Protein AF-A0A923TXY0-F1 (afdb_monomer)

Solvent-accessible surface area (backbone atoms only — not comparable to full-atom values): 2523 Å² total; per-residue (Å²): 105,51,48,70,57,54,35,51,52,31,49,51,50,21,54,53,30,57,74,68,70,42,64,65,70,56,28,50,50,32,50,54,48,30,61,51,44,78,67,50,89,64,65,85,98

Mean predicted aligned error: 3.88 Å

Structure (mmCIF, N/CA/C/O backbone):
data_AF-A0A923TXY0-F1
#
_entry.id   AF-A0A923TXY0-F1
#
loop_
_atom_site.group_PDB
_atom_site.id
_atom_site.type_symbol
_atom_site.label_atom_id
_atom_site.label_alt_id
_atom_site.label_comp_id
_atom_site.label_asym_id
_atom_site.label_entity_id
_atom_site.label_seq_id
_atom_site.pdbx_PDB_ins_code
_atom_site.Cartn_x
_atom_site.Cartn_y
_atom_site.Cartn_z
_atom_site.occupancy
_atom_site.B_iso_or_equiv
_atom_site.auth_seq_id
_atom_site.auth_comp_id
_atom_site.auth_asym_id
_atom_site.auth_atom_id
_atom_site.pdbx_PDB_model_num
ATOM 1 N N . MET A 1 1 ? -15.769 6.469 6.569 1.00 64.62 1 MET A N 1
ATOM 2 C CA . MET A 1 1 ? -14.855 5.363 6.188 1.00 64.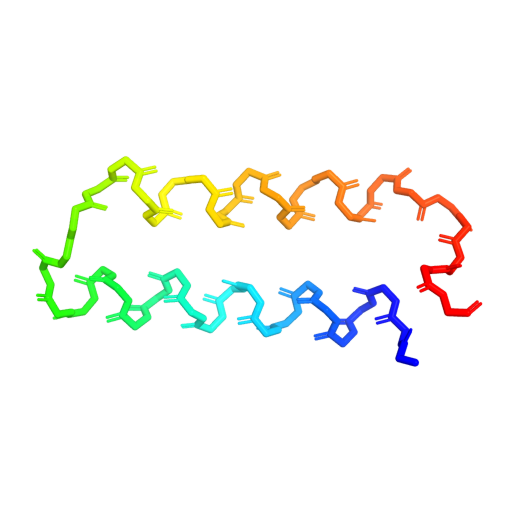62 1 MET A CA 1
ATOM 3 C C . MET A 1 1 ? -13.874 5.184 7.327 1.00 64.62 1 MET A C 1
ATOM 5 O O . MET A 1 1 ? -13.302 6.173 7.747 1.00 64.62 1 MET A O 1
ATOM 9 N N . THR A 1 2 ? -13.691 3.981 7.853 1.00 87.25 2 THR A N 1
ATOM 10 C CA . THR A 1 2 ? -12.727 3.748 8.945 1.00 87.25 2 THR A CA 1
ATOM 11 C C . THR A 1 2 ? -11.298 3.671 8.408 1.00 87.25 2 THR A C 1
ATOM 13 O O . THR A 1 2 ? -11.088 3.242 7.267 1.00 87.25 2 THR A O 1
ATOM 16 N N . ASN A 1 3 ? -10.296 3.985 9.234 1.00 87.00 3 ASN A N 1
ATOM 17 C CA . ASN A 1 3 ? -8.880 3.823 8.857 1.00 87.00 3 ASN A CA 1
ATOM 18 C C . ASN A 1 3 ? -8.575 2.400 8.351 1.00 87.00 3 ASN A C 1
ATOM 20 O O . ASN A 1 3 ? -7.839 2.207 7.385 1.00 87.00 3 ASN A O 1
ATOM 24 N N . ARG A 1 4 ? -9.244 1.389 8.921 1.00 88.38 4 ARG A N 1
ATOM 25 C CA . ARG A 1 4 ? -9.144 -0.012 8.487 1.00 88.38 4 ARG A CA 1
ATOM 26 C C . ARG A 1 4 ? -9.651 -0.245 7.062 1.00 88.38 4 ARG A C 1
ATOM 28 O O . ARG A 1 4 ? -9.078 -1.066 6.344 1.00 88.38 4 ARG A O 1
ATOM 35 N N . GLU A 1 5 ? -10.736 0.410 6.660 1.00 90.69 5 GLU A N 1
ATOM 36 C CA . GLU A 1 5 ? -11.270 0.309 5.296 1.00 90.69 5 GLU A CA 1
ATOM 37 C C . GLU A 1 5 ? -10.319 0.959 4.288 1.00 90.69 5 GLU A C 1
ATOM 39 O O . GLU A 1 5 ? -10.032 0.360 3.253 1.00 90.69 5 GLU A O 1
ATOM 44 N N . ILE A 1 6 ? -9.754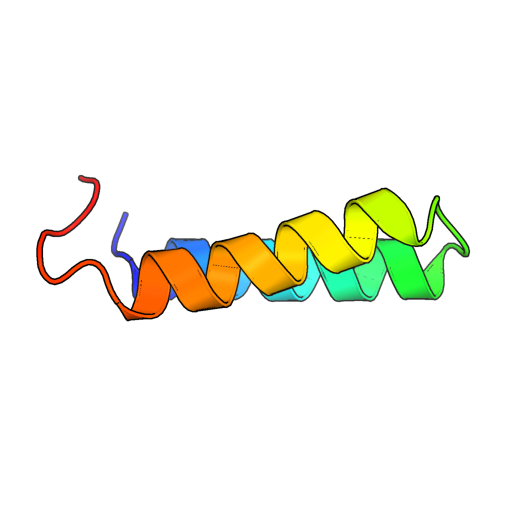 2.123 4.625 1.00 90.75 6 ILE A N 1
ATOM 45 C CA . ILE A 1 6 ? -8.781 2.825 3.776 1.00 90.75 6 ILE A CA 1
ATOM 46 C C . ILE A 1 6 ? -7.500 1.987 3.623 1.00 90.75 6 ILE A C 1
ATOM 48 O O . ILE A 1 6 ? -7.064 1.740 2.496 1.00 90.75 6 ILE A O 1
ATOM 52 N N . SER A 1 7 ? -6.951 1.450 4.722 1.00 92.25 7 SER A N 1
ATOM 53 C CA . SER A 1 7 ? -5.777 0.561 4.687 1.00 92.25 7 SER A CA 1
ATOM 54 C C . SER A 1 7 ? -6.011 -0.676 3.811 1.00 92.25 7 SER A C 1
ATOM 56 O O . SER A 1 7 ? -5.120 -1.089 3.070 1.00 92.25 7 SER A O 1
ATOM 58 N N . LYS A 1 8 ? -7.210 -1.279 3.844 1.00 93.88 8 LYS A N 1
ATOM 59 C CA . LYS A 1 8 ? -7.545 -2.418 2.967 1.00 93.88 8 LYS A CA 1
ATOM 60 C C . LYS A 1 8 ? -7.562 -2.029 1.491 1.00 93.88 8 LYS A C 1
ATOM 62 O O . LYS A 1 8 ? -7.028 -2.776 0.674 1.00 93.88 8 LYS A O 1
ATOM 67 N N . MET A 1 9 ? -8.145 -0.878 1.157 1.00 94.94 9 MET A N 1
ATOM 68 C CA . MET A 1 9 ? -8.189 -0.392 -0.223 1.00 94.94 9 MET A CA 1
ATOM 69 C C . MET A 1 9 ? -6.786 -0.112 -0.761 1.00 94.94 9 MET A C 1
ATOM 71 O O . MET A 1 9 ? -6.467 -0.541 -1.863 1.00 94.94 9 MET A O 1
ATOM 75 N N . PHE A 1 10 ? -5.917 0.530 0.023 1.00 95.00 10 PHE A N 1
ATOM 76 C CA . PHE A 1 10 ? -4.544 0.806 -0.407 1.00 95.00 10 PHE A CA 1
ATOM 77 C C . PHE A 1 10 ? -3.701 -0.460 -0.570 1.00 95.00 10 PHE A C 1
ATOM 79 O O . PHE A 1 10 ? -2.957 -0.550 -1.545 1.00 95.00 10 PHE A O 1
ATOM 86 N N . LYS A 1 11 ? -3.868 -1.466 0.303 1.00 95.31 11 LYS A N 1
ATOM 87 C CA . LYS A 1 11 ? -3.237 -2.785 0.112 1.00 95.31 11 LYS A CA 1
ATOM 88 C C . LYS A 1 11 ? -3.684 -3.438 -1.195 1.00 95.31 11 LYS A C 1
ATOM 90 O O . LYS A 1 11 ? -2.843 -3.896 -1.958 1.00 95.31 11 LYS A O 1
ATOM 95 N N . LEU A 1 12 ? -4.992 -3.446 -1.471 1.00 96.50 12 LEU A N 1
ATOM 96 C CA . LEU A 1 12 ? -5.527 -4.011 -2.712 1.00 96.50 12 LEU A CA 1
ATOM 97 C C . LEU A 1 12 ? -4.970 -3.284 -3.941 1.00 96.50 12 LEU A C 1
ATOM 99 O O . LEU A 1 12 ? -4.521 -3.935 -4.880 1.00 96.50 12 LEU A O 1
ATOM 103 N N .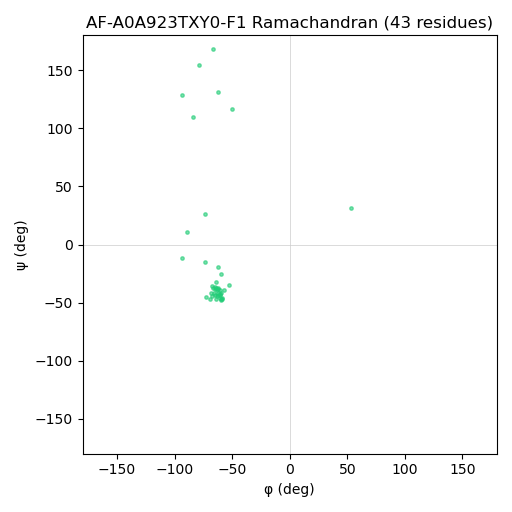 THR A 1 13 ? -4.952 -1.951 -3.921 1.00 95.62 13 THR A N 1
ATOM 104 C CA . THR A 1 13 ? -4.384 -1.149 -5.008 1.00 95.62 13 THR A CA 1
ATOM 105 C C . THR A 1 13 ? -2.906 -1.467 -5.217 1.00 95.62 13 THR A C 1
ATOM 107 O O . THR A 1 13 ? -2.514 -1.724 -6.348 1.00 95.62 13 THR A O 1
ATOM 110 N N . ALA A 1 14 ? -2.094 -1.526 -4.157 1.00 95.69 14 ALA A N 1
ATOM 111 C CA . ALA A 1 14 ? -0.676 -1.870 -4.272 1.00 95.69 14 ALA A CA 1
ATOM 112 C C . ALA A 1 14 ? -0.469 -3.256 -4.907 1.00 95.69 14 ALA A C 1
ATOM 114 O O . ALA A 1 14 ? 0.3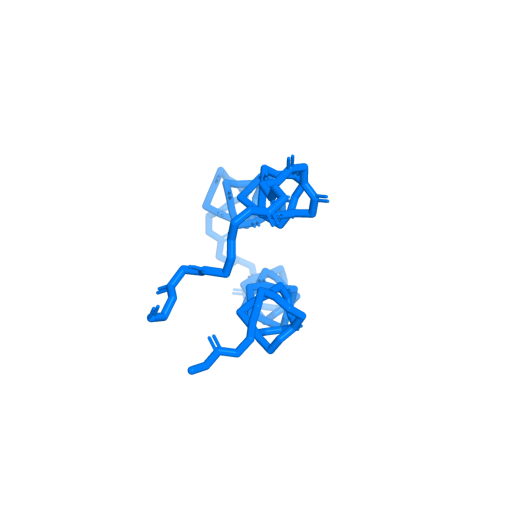09 -3.378 -5.851 1.00 95.69 14 ALA A O 1
ATOM 115 N N . SER A 1 15 ? -1.224 -4.271 -4.467 1.00 95.69 15 SER A N 1
ATOM 116 C CA . SER A 1 15 ? -1.158 -5.623 -5.040 1.00 95.69 15 SER A CA 1
ATOM 117 C C . SER A 1 15 ? -1.598 -5.674 -6.505 1.00 95.69 15 SER A C 1
ATOM 119 O O . SER A 1 15 ? -1.001 -6.393 -7.299 1.00 95.69 15 SER A O 1
ATOM 121 N N . LEU A 1 16 ? -2.618 -4.903 -6.892 1.00 97.06 16 LEU A N 1
ATOM 122 C CA . LEU A 1 16 ? -3.047 -4.803 -8.291 1.00 97.06 16 LEU A CA 1
ATOM 123 C C . LEU A 1 16 ? -2.004 -4.104 -9.166 1.00 97.06 16 LEU A C 1
ATOM 125 O O . LEU A 1 16 ? -1.835 -4.469 -10.324 1.00 97.06 16 LEU A O 1
ATOM 129 N N . MET A 1 17 ? -1.309 -3.103 -8.628 1.00 95.62 17 MET A N 1
ATOM 130 C CA . MET A 1 17 ? -0.222 -2.430 -9.337 1.00 95.62 17 MET A CA 1
ATOM 131 C C . MET A 1 17 ? 0.971 -3.364 -9.540 1.00 95.62 17 MET A C 1
ATOM 133 O O . MET A 1 17 ? 1.501 -3.437 -10.641 1.00 95.62 17 MET A O 1
ATOM 137 N N . GLU A 1 18 ? 1.353 -4.118 -8.508 1.00 93.81 18 GLU A N 1
ATOM 138 C CA . GLU A 1 18 ? 2.401 -5.139 -8.620 1.00 93.81 18 GLU A CA 1
ATOM 139 C 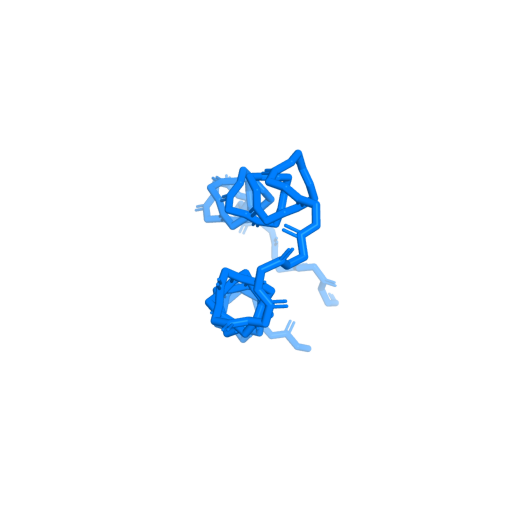C . GLU A 1 18 ? 2.029 -6.222 -9.642 1.00 93.81 18 GLU A C 1
ATOM 141 O O . GLU A 1 18 ? 2.863 -6.591 -10.464 1.00 93.81 18 GLU A O 1
ATOM 146 N N . LEU A 1 19 ? 0.770 -6.679 -9.649 1.00 96.38 19 LEU A N 1
ATOM 147 C CA . LEU A 1 19 ? 0.279 -7.681 -10.601 1.00 96.38 19 LEU A CA 1
ATOM 148 C C . LEU A 1 19 ? 0.335 -7.204 -12.059 1.00 96.38 19 LEU A C 1
ATOM 150 O O . LEU A 1 19 ? 0.610 -8.001 -12.951 1.00 96.38 19 LEU A O 1
ATOM 154 N N . HIS A 1 20 ? 0.055 -5.926 -12.308 1.00 96.50 20 HIS A N 1
ATOM 155 C CA . HIS A 1 20 ? 0.078 -5.345 -13.653 1.00 96.50 20 HIS A CA 1
ATOM 156 C C . HIS A 1 20 ? 1.452 -4.788 -14.058 1.00 96.50 20 HIS A C 1
ATOM 158 O O . HIS A 1 20 ? 1.534 -4.087 -15.063 1.00 96.50 20 HIS A O 1
ATOM 164 N N . GLU A 1 21 ? 2.510 -5.065 -13.285 1.00 93.62 21 GLU A N 1
ATOM 165 C CA . GLU A 1 21 ? 3.867 -4.540 -13.515 1.00 93.62 21 GLU A CA 1
ATOM 166 C C . GLU A 1 21 ? 3.909 -3.003 -13.636 1.00 93.62 21 GLU A C 1
ATOM 168 O O . GLU A 1 21 ? 4.735 -2.416 -14.339 1.00 93.62 21 GLU A O 1
ATOM 173 N N . GLU A 1 22 ? 3.006 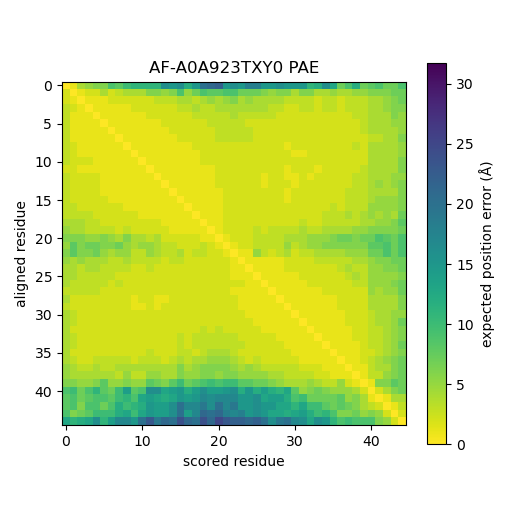-2.327 -12.921 1.00 93.19 22 GLU A N 1
ATOM 174 C CA . GLU A 1 22 ? 2.988 -0.873 -12.823 1.00 93.1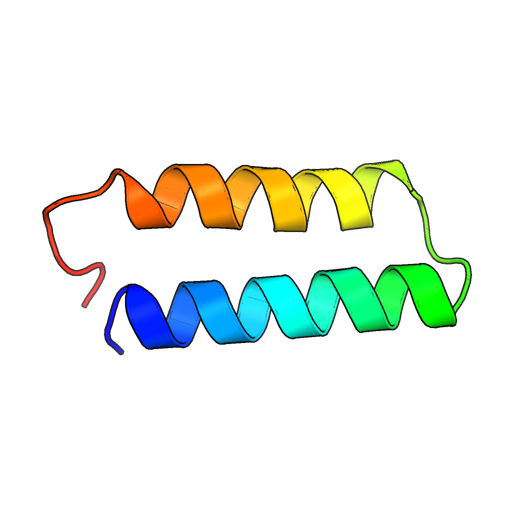9 22 GLU A CA 1
ATOM 175 C C . GLU A 1 22 ? 4.216 -0.354 -12.072 1.00 93.19 22 GLU A C 1
ATOM 177 O O . GLU A 1 22 ? 4.948 -1.090 -11.409 1.00 93.19 22 GLU A O 1
ATOM 182 N N . ASN A 1 23 ? 4.428 0.962 -12.144 1.00 92.44 23 ASN A N 1
ATOM 183 C CA . ASN A 1 23 ? 5.607 1.597 -11.563 1.00 92.44 23 ASN A CA 1
ATOM 184 C C . ASN A 1 23 ? 5.835 1.172 -10.083 1.00 92.44 23 ASN A C 1
ATOM 186 O O . ASN A 1 23 ? 5.030 1.550 -9.220 1.00 92.44 23 ASN A O 1
ATOM 190 N N . PRO A 1 24 ? 6.961 0.498 -9.763 1.00 91.56 24 PRO A N 1
ATOM 191 C CA . PRO A 1 24 ? 7.262 0.011 -8.413 1.00 91.56 24 PRO A CA 1
ATOM 192 C C . PRO A 1 24 ? 7.342 1.114 -7.349 1.00 91.56 24 PRO A C 1
ATOM 194 O O . PRO A 1 24 ? 7.112 0.876 -6.165 1.00 91.56 24 PRO A O 1
ATOM 197 N N . PHE A 1 25 ? 7.648 2.351 -7.752 1.00 95.12 25 PHE A N 1
ATOM 198 C CA . PHE A 1 25 ? 7.632 3.501 -6.850 1.00 95.12 25 PHE A CA 1
ATOM 199 C C . PHE A 1 25 ? 6.217 3.799 -6.349 1.00 95.12 25 PHE A C 1
ATOM 201 O O . PHE A 1 25 ? 6.024 4.131 -5.180 1.00 95.12 25 PHE A O 1
ATOM 208 N N . LYS A 1 26 ? 5.212 3.653 -7.219 1.00 92.81 26 LYS A N 1
ATOM 209 C CA . LYS A 1 26 ? 3.818 3.903 -6.857 1.00 92.81 26 LYS A CA 1
ATOM 210 C C . LYS A 1 26 ? 3.274 2.791 -5.960 1.00 92.81 26 LYS A C 1
ATOM 212 O O . LYS A 1 26 ? 2.673 3.114 -4.941 1.00 92.81 26 LYS A O 1
ATOM 217 N N . SER A 1 27 ? 3.513 1.513 -6.278 1.00 93.38 27 SER A N 1
ATOM 218 C CA . SER A 1 27 ? 3.079 0.404 -5.408 1.00 93.38 27 SER A CA 1
ATOM 219 C C . SER A 1 27 ? 3.703 0.515 -4.013 1.00 93.38 27 SER A C 1
ATOM 221 O O . SER A 1 27 ? 3.001 0.400 -3.006 1.00 93.38 27 SER A O 1
ATOM 223 N N . LYS A 1 28 ? 4.993 0.874 -3.937 1.00 94.50 28 LYS A N 1
ATOM 224 C CA . LYS A 1 28 ? 5.662 1.178 -2.668 1.00 94.50 28 LYS A CA 1
ATOM 225 C C . LYS A 1 28 ? 5.010 2.351 -1.929 1.00 94.50 28 LYS A C 1
ATOM 227 O O . LYS A 1 28 ? 4.788 2.239 -0.730 1.00 94.50 28 LYS A O 1
ATOM 232 N N . ALA A 1 29 ? 4.662 3.439 -2.616 1.00 96.31 29 ALA A N 1
ATOM 233 C CA . ALA A 1 29 ? 3.998 4.584 -1.989 1.00 96.31 29 ALA A CA 1
ATOM 234 C C . ALA A 1 29 ? 2.635 4.215 -1.371 1.00 96.31 29 ALA A C 1
ATOM 236 O O . ALA A 1 29 ? 2.322 4.669 -0.272 1.00 96.31 29 ALA A O 1
ATOM 237 N N . TYR A 1 30 ? 1.848 3.352 -2.026 1.00 95.06 30 TYR A N 1
ATOM 238 C CA . TYR A 1 30 ? 0.598 2.838 -1.452 1.00 95.06 30 TYR A CA 1
ATOM 239 C C . TYR A 1 30 ? 0.844 1.961 -0.220 1.00 95.06 30 TYR A C 1
ATOM 241 O O . TYR A 1 30 ? 0.143 2.111 0.781 1.00 95.06 30 TYR A O 1
ATOM 249 N N . ASN A 1 31 ? 1.861 1.096 -0.254 1.00 93.56 31 ASN A N 1
ATOM 250 C CA . ASN A 1 31 ? 2.261 0.306 0.912 1.00 93.56 31 ASN A CA 1
ATOM 251 C C . ASN A 1 31 ? 2.725 1.203 2.077 1.00 93.56 31 ASN A C 1
ATOM 253 O O . ASN A 1 31 ? 2.297 1.006 3.211 1.00 93.56 31 ASN A O 1
ATOM 257 N N . ASP A 1 32 ? 3.528 2.235 1.809 1.00 95.31 32 ASP A N 1
ATOM 258 C CA . ASP A 1 32 ? 3.970 3.206 2.818 1.00 95.31 32 ASP A CA 1
ATOM 259 C C . ASP A 1 32 ? 2.775 3.981 3.420 1.00 95.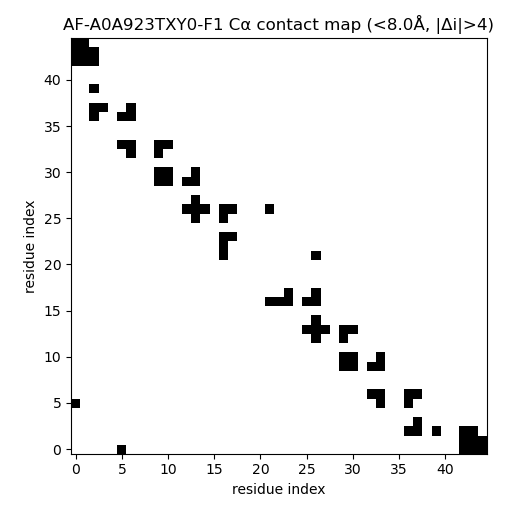31 32 ASP A C 1
ATOM 261 O O . ASP A 1 32 ? 2.719 4.202 4.633 1.00 95.31 32 ASP A O 1
ATOM 265 N N . ALA A 1 33 ? 1.772 4.331 2.605 1.00 93.94 33 ALA A N 1
ATOM 266 C CA . ALA A 1 33 ? 0.554 5.004 3.058 1.00 93.94 33 ALA A CA 1
ATOM 267 C C . ALA A 1 33 ? -0.294 4.138 4.007 1.00 93.94 33 ALA A C 1
ATOM 269 O O . ALA A 1 33 ? -0.843 4.654 4.977 1.00 93.94 33 ALA A O 1
ATOM 270 N N . VAL A 1 34 ? -0.355 2.822 3.786 1.00 92.94 34 VAL A N 1
ATOM 271 C CA . VAL A 1 34 ? -0.997 1.873 4.714 1.00 92.94 34 VAL A CA 1
ATOM 272 C C . VAL A 1 34 ? -0.337 1.929 6.093 1.00 92.94 34 VAL A C 1
ATOM 274 O O . VAL A 1 34 ? -1.031 2.041 7.101 1.00 92.94 34 VAL A O 1
ATOM 277 N N . PHE A 1 35 ? 1.000 1.903 6.151 1.00 91.31 35 PHE A N 1
ATOM 278 C CA . PHE A 1 35 ? 1.729 2.000 7.421 1.00 91.31 35 PHE A CA 1
ATOM 279 C C . PHE A 1 35 ? 1.512 3.342 8.124 1.00 91.31 35 PHE A C 1
ATOM 281 O O . PHE A 1 35 ? 1.551 3.402 9.353 1.00 91.31 35 PHE A O 1
ATOM 288 N N . ALA A 1 36 ? 1.322 4.420 7.362 1.00 92.12 36 ALA A N 1
ATOM 289 C CA . ALA A 1 36 ? 0.993 5.724 7.920 1.00 92.12 36 ALA A CA 1
ATOM 290 C C . ALA A 1 36 ? -0.423 5.733 8.513 1.00 92.12 36 ALA A C 1
ATOM 292 O O . ALA A 1 36 ? -0.586 6.154 9.654 1.00 92.12 36 ALA A O 1
ATOM 293 N N . ILE A 1 37 ? -1.422 5.215 7.791 1.00 89.81 37 ILE A N 1
ATOM 294 C CA . ILE A 1 37 ? -2.821 5.158 8.247 1.00 89.81 37 ILE A CA 1
ATOM 295 C C . ILE A 1 37 ? -2.964 4.306 9.507 1.00 89.81 37 ILE A C 1
ATOM 297 O O . ILE A 1 37 ? -3.639 4.721 10.445 1.00 89.81 37 ILE A O 1
ATOM 301 N N . ASP A 1 38 ? -2.271 3.168 9.578 1.00 85.19 38 ASP A N 1
ATOM 302 C CA . ASP A 1 38 ? -2.295 2.295 10.758 1.00 85.19 38 ASP A CA 1
ATOM 303 C C . ASP A 1 38 ? -1.741 2.989 12.026 1.00 85.19 38 ASP A C 1
ATOM 305 O O . ASP A 1 38 ? -2.030 2.557 13.142 1.00 85.19 38 ASP A O 1
ATOM 309 N N . LYS A 1 39 ? -0.965 4.076 11.881 1.00 87.31 39 LYS A N 1
ATOM 310 C CA . LYS A 1 39 ? -0.432 4.884 12.996 1.00 87.31 39 LYS A CA 1
ATOM 311 C C . LYS A 1 39 ? -1.307 6.081 13.368 1.00 87.31 39 LYS A C 1
ATOM 313 O O . LYS A 1 39 ? -1.051 6.710 14.394 1.00 87.31 39 LYS A O 1
ATOM 318 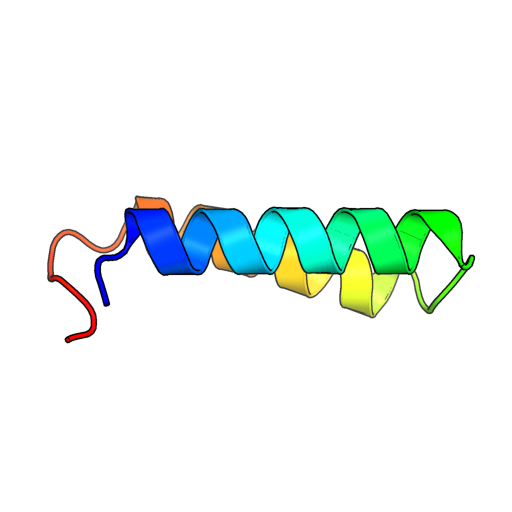N N . ILE A 1 40 ? -2.296 6.435 12.550 1.00 86.69 40 ILE A N 1
ATOM 319 C CA . ILE A 1 40 ? -3.184 7.562 12.835 1.00 86.69 40 ILE A CA 1
ATOM 320 C C . ILE A 1 40 ? -4.296 7.054 13.762 1.00 86.69 40 ILE A C 1
ATOM 322 O O . ILE A 1 40 ? -5.163 6.283 13.360 1.00 86.69 40 ILE A O 1
ATOM 326 N N . SER A 1 41 ? -4.265 7.499 15.020 1.00 71.00 41 SER A N 1
ATOM 327 C CA . SER A 1 41 ? -5.266 7.142 16.041 1.00 71.00 41 SER A CA 1
ATOM 328 C C . SER A 1 41 ? -6.619 7.832 15.846 1.00 71.00 41 SER A C 1
ATOM 330 O O . SER A 1 41 ? -7.600 7.454 16.479 1.00 71.00 41 SER A O 1
ATOM 332 N N . GLN A 1 42 ? -6.665 8.867 15.009 1.00 76.88 42 GLN A N 1
ATOM 333 C CA . GLN A 1 42 ? -7.877 9.596 14.662 1.00 76.88 42 GLN A CA 1
ATOM 334 C C . GLN A 1 42 ? -8.470 8.992 13.386 1.00 76.88 42 GLN A C 1
ATOM 336 O O . GLN A 1 42 ? -7.759 8.826 12.395 1.00 76.88 42 GLN A O 1
ATOM 341 N N . ASP A 1 43 ? -9.754 8.641 13.396 1.00 69.62 43 ASP A N 1
ATOM 342 C CA . ASP A 1 43 ? -10.409 8.213 12.159 1.00 69.62 43 ASP A CA 1
ATOM 343 C C . ASP A 1 43 ? -10.381 9.372 11.153 1.00 69.62 43 ASP A C 1
ATOM 345 O O . ASP A 1 43 ? -10.713 10.509 11.485 1.00 69.62 43 ASP A O 1
ATOM 349 N N . LEU A 1 44 ? -9.966 9.085 9.918 1.00 67.69 44 LEU A N 1
ATOM 350 C CA . LEU A 1 44 ? -9.900 10.043 8.807 1.00 67.69 44 LEU A CA 1
ATOM 351 C C . LEU A 1 44 ? -11.294 10.408 8.240 1.00 67.69 44 LEU A C 1
ATOM 353 O O . LEU A 1 44 ? -11.412 10.757 7.066 1.00 67.69 44 LEU A O 1
ATOM 357 N N . SER A 1 45 ? -12.353 10.309 9.053 1.00 55.53 45 SER A N 1
ATOM 358 C CA . SER A 1 45 ? -13.760 10.428 8.649 1.00 55.53 45 SER A CA 1
ATOM 359 C C . SER A 1 45 ? -14.517 11.523 9.374 1.00 55.53 45 SER A C 1
ATOM 361 O O . SER A 1 45 ? -14.185 11.828 10.536 1.00 55.53 45 SER A O 1
#

Foldseek 3Di:
DFLVVLLVVLLVVLVVCVVVVHDNVVSVVSVVVSVVSVPDPDGPD

Radius of gyration: 10.97 Å; Cα contacts (8 Å, |Δi|>4): 42; chains: 1; bounding box: 22×18×30 Å

Sequence (45 aa):
MTNREISKMFKLTASLMELHEENPFKSKAYNDAVFAIDKISQDLS

Nearest PDB structures (foldseek):
  8enk-assembly1_E  TM=8.411E-01  e=3.974E+00  Saccharomyces cerevisiae

Secondary structure (DSSP, 8-state):
--HHHHHHHHHHHHHHHHHTT--HHHHHHHHHHHHHHTT--S---

pLDDT: mean 89.55, std 9.4, range [55.53, 97.06]